Protein AF-A0A920V6F0-F1 (afdb_monomer_lite)

Foldseek 3Di:
DWDDDPQAIEAEAQALAQVSNVVVQVVRCVVPPPHAHAAYEFEDDDSRRCHRVVNNVVSVHHYHYDPVCPVVPDPDDPDVPDDD

Secondary structure (DSSP, 8-state):
-EEE-SS-EEEE---SSHHHHHHHHHHHHHHSTT--EEEEEE-SSSHHHHTTHHHHHHTTPEEEE-GGGHHHHSPPP--TTS--

Structure (mmCIF, N/CA/C/O backbone):
data_AF-A0A920V6F0-F1
#
_entry.id   AF-A0A920V6F0-F1
#
loop_
_atom_site.group_PDB
_atom_site.id
_atom_site.type_symbol
_atom_site.label_atom_id
_atom_site.label_alt_id
_atom_site.label_comp_id
_atom_site.label_asym_id
_atom_site.label_entity_id
_atom_site.label_seq_id
_atom_site.pdbx_PDB_ins_code
_atom_site.Cartn_x
_atom_site.Cartn_y
_atom_site.Cartn_z
_atom_site.occupancy
_atom_site.B_iso_or_equiv
_atom_site.auth_seq_id
_atom_site.auth_comp_id
_atom_site.auth_asym_id
_atom_site.auth_atom_id
_atom_site.pdbx_PDB_model_num
ATOM 1 N N . MET A 1 1 ? -7.262 2.914 -8.560 1.00 94.44 1 MET A N 1
ATOM 2 C CA . MET A 1 1 ? -8.625 2.891 -7.975 1.00 94.44 1 MET A CA 1
ATOM 3 C C . MET A 1 1 ? -8.540 2.421 -6.529 1.00 94.44 1 MET A C 1
ATOM 5 O O . MET A 1 1 ? -7.681 1.604 -6.226 1.00 94.44 1 MET A O 1
ATOM 9 N N . VAL A 1 2 ? -9.391 2.943 -5.643 1.00 97.69 2 VAL A N 1
ATOM 10 C CA . VAL A 1 2 ? -9.414 2.604 -4.209 1.00 97.69 2 VAL A CA 1
ATOM 11 C C . VAL A 1 2 ? -10.805 2.092 -3.846 1.00 97.69 2 VAL A C 1
ATOM 13 O O . VAL A 1 2 ? -11.792 2.729 -4.206 1.00 97.69 2 VAL A O 1
ATOM 16 N N . VAL A 1 3 ? -10.877 0.956 -3.153 1.00 98.25 3 VAL A N 1
ATOM 17 C CA . VAL A 1 3 ? -12.126 0.313 -2.730 1.00 98.25 3 VAL A CA 1
ATOM 18 C C . VAL A 1 3 ? -12.095 0.110 -1.218 1.00 98.25 3 VAL A C 1
ATOM 20 O O . VAL A 1 3 ? -11.264 -0.632 -0.696 1.00 98.25 3 VAL A O 1
ATOM 23 N N . GLU A 1 4 ? -13.000 0.779 -0.508 1.00 98.19 4 GLU A N 1
ATOM 24 C CA . GLU A 1 4 ? -13.178 0.604 0.933 1.00 98.19 4 GLU A CA 1
ATOM 25 C C . GLU A 1 4 ? -13.9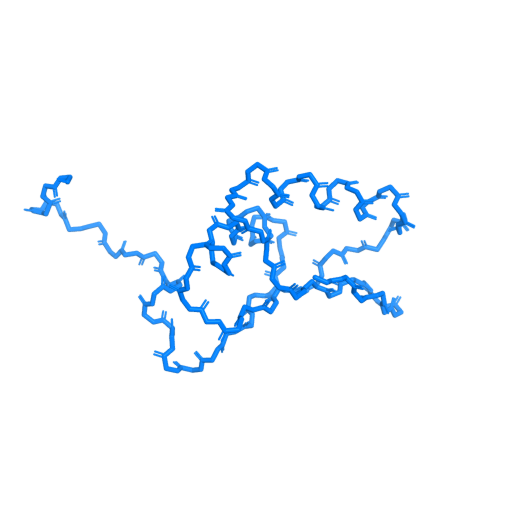62 -0.682 1.228 1.00 98.19 4 GLU A C 1
ATOM 27 O O . GLU A 1 4 ? -14.981 -0.966 0.600 1.00 98.19 4 GLU A O 1
ATOM 32 N N . GLN A 1 5 ? -13.499 -1.445 2.214 1.00 97.69 5 GLN A N 1
ATOM 33 C CA . GLN A 1 5 ? -14.167 -2.622 2.759 1.00 97.69 5 GLN A CA 1
ATOM 34 C C . GLN A 1 5 ? -14.374 -2.460 4.274 1.00 97.69 5 GLN A C 1
ATOM 36 O O . GLN A 1 5 ? -13.922 -1.489 4.894 1.00 97.69 5 GLN A O 1
ATOM 41 N N . ALA A 1 6 ? -15.076 -3.409 4.898 1.00 96.56 6 ALA A N 1
ATOM 42 C CA . ALA A 1 6 ? -15.298 -3.395 6.345 1.00 96.56 6 ALA A CA 1
ATOM 43 C C . ALA A 1 6 ? -13.980 -3.502 7.138 1.00 96.56 6 ALA A C 1
ATOM 45 O O . ALA A 1 6 ? -13.806 -2.806 8.133 1.00 96.56 6 ALA A O 1
ATOM 46 N N . ASN A 1 7 ? -13.043 -4.329 6.668 1.00 95.06 7 ASN A N 1
ATOM 47 C CA . ASN A 1 7 ? -11.787 -4.670 7.345 1.00 95.06 7 ASN A CA 1
ATOM 48 C C . ASN A 1 7 ? -10.551 -3.910 6.825 1.00 95.06 7 ASN A C 1
ATOM 50 O O . ASN A 1 7 ? -9.445 -4.155 7.301 1.00 95.06 7 ASN A O 1
ATOM 54 N N . GLY A 1 8 ? -10.703 -3.019 5.846 1.00 97.94 8 GLY A N 1
ATOM 55 C CA . GLY A 1 8 ? -9.570 -2.307 5.267 1.00 97.94 8 GLY A CA 1
ATOM 56 C C . GLY A 1 8 ? -9.858 -1.733 3.890 1.00 97.94 8 GLY A C 1
ATOM 57 O O . GLY A 1 8 ? -11.011 -1.531 3.513 1.00 97.94 8 GLY A O 1
ATOM 58 N N . VAL A 1 9 ? -8.793 -1.460 3.147 1.00 98.75 9 VAL A N 1
ATOM 59 C CA . VAL A 1 9 ? -8.842 -0.841 1.822 1.00 98.75 9 VAL A CA 1
ATOM 60 C C . VAL A 1 9 ? -8.089 -1.698 0.812 1.00 98.75 9 VAL A C 1
ATOM 62 O O . VAL A 1 9 ? -6.955 -2.113 1.054 1.00 98.75 9 VAL A O 1
ATOM 65 N N . VAL A 1 10 ? -8.713 -1.929 -0.341 1.00 98.62 10 VAL A N 1
ATOM 66 C CA . VAL A 1 10 ? -8.092 -2.564 -1.507 1.00 98.62 10 VAL A CA 1
ATOM 67 C C . VAL A 1 10 ? -7.714 -1.482 -2.510 1.00 98.62 10 VAL A C 1
ATOM 69 O O . VAL A 1 10 ? -8.525 -0.614 -2.845 1.00 98.62 10 VAL A O 1
ATOM 72 N N . VAL A 1 11 ? -6.486 -1.543 -3.014 1.00 98.44 11 VAL A N 1
ATOM 73 C CA . VAL A 1 11 ? -5.988 -0.645 -4.057 1.00 98.44 11 VAL A CA 1
ATOM 74 C C . VAL A 1 11 ? -5.807 -1.433 -5.344 1.00 98.44 11 VAL A C 1
ATOM 76 O O . VAL A 1 11 ? -5.233 -2.516 -5.347 1.00 98.44 11 VAL A O 1
ATOM 79 N N . ILE A 1 12 ? -6.315 -0.888 -6.444 1.00 97.62 12 ILE A N 1
ATOM 80 C CA . ILE A 1 12 ? -6.131 -1.418 -7.795 1.00 97.62 12 ILE A CA 1
ATOM 81 C C . ILE A 1 12 ? -5.262 -0.416 -8.541 1.00 97.62 12 ILE A C 1
ATOM 83 O O . ILE A 1 12 ? -5.689 0.720 -8.759 1.00 97.62 12 ILE A O 1
ATOM 87 N N . GLU A 1 13 ? -4.074 -0.862 -8.923 1.00 95.69 13 GLU A N 1
ATOM 88 C CA . GLU A 1 13 ? -2.960 -0.087 -9.470 1.00 95.69 13 GLU A CA 1
ATOM 89 C C . GLU A 1 13 ? -2.247 0.825 -8.444 1.00 95.69 13 GLU A C 1
ATOM 91 O O . GLU A 1 13 ? -2.887 1.665 -7.804 1.00 95.69 13 GLU A O 1
ATOM 96 N N . PRO A 1 14 ? -0.913 0.699 -8.297 1.00 94.31 14 PRO A N 1
ATOM 97 C CA . PRO A 1 14 ? -0.127 1.375 -7.268 1.00 94.31 14 PRO A CA 1
ATOM 98 C C . PRO A 1 14 ? 0.273 2.809 -7.636 1.00 94.31 14 PRO A C 1
ATOM 100 O O . PRO A 1 14 ? 0.641 3.589 -6.757 1.00 94.31 14 PRO A O 1
ATOM 103 N N . GLY A 1 15 ? 0.210 3.154 -8.924 1.00 91.19 15 GLY A N 1
ATOM 104 C CA . GLY A 1 15 ? 0.790 4.368 -9.488 1.00 91.19 15 GLY A CA 1
ATOM 105 C C . GLY A 1 15 ? 2.169 4.139 -10.120 1.00 91.19 15 GLY A C 1
ATOM 106 O O . GLY A 1 15 ? 2.780 3.082 -9.986 1.00 91.19 15 GLY A O 1
ATOM 107 N N . MET A 1 16 ? 2.648 5.178 -10.809 1.00 92.31 16 MET A N 1
ATOM 108 C CA . MET A 1 16 ? 3.821 5.154 -11.699 1.00 92.31 16 MET A CA 1
ATOM 109 C C . MET A 1 16 ? 5.175 4.984 -10.982 1.00 92.31 16 MET A C 1
ATOM 111 O O . MET A 1 16 ? 6.175 4.665 -11.620 1.00 92.31 16 MET A O 1
ATOM 115 N N . ASN A 1 17 ? 5.245 5.280 -9.682 1.00 94.75 17 ASN A N 1
ATOM 116 C CA . ASN A 1 17 ? 6.472 5.240 -8.886 1.00 94.75 17 ASN A CA 1
ATOM 117 C C . ASN A 1 17 ? 6.161 5.205 -7.382 1.00 94.75 17 ASN A C 1
ATOM 119 O O . ASN A 1 17 ? 5.013 5.384 -6.966 1.00 94.75 17 ASN A O 1
ATOM 123 N N . ASP A 1 18 ? 7.208 5.008 -6.581 1.00 96.44 18 ASP A N 1
ATOM 124 C CA . ASP A 1 18 ? 7.106 4.884 -5.126 1.00 96.44 18 ASP A CA 1
ATOM 125 C C . ASP A 1 18 ? 6.524 6.157 -4.474 1.00 96.44 18 ASP A C 1
ATOM 127 O O . ASP A 1 18 ? 5.585 6.057 -3.689 1.00 96.44 18 ASP A O 1
ATOM 131 N N . LEU A 1 19 ? 6.941 7.357 -4.902 1.00 96.81 19 LEU A N 1
ATOM 132 C CA . LEU A 1 19 ? 6.395 8.631 -4.395 1.00 96.81 19 LEU A CA 1
ATOM 133 C C . LEU A 1 19 ? 4.878 8.750 -4.611 1.00 96.81 19 LEU A C 1
ATOM 135 O O . LEU A 1 19 ? 4.140 9.250 -3.760 1.00 96.81 19 LEU A O 1
ATOM 139 N N . LYS A 1 20 ? 4.383 8.280 -5.761 1.00 95.38 20 LYS A N 1
ATOM 140 C CA . LYS A 1 20 ? 2.949 8.268 -6.047 1.00 95.38 20 LYS A CA 1
ATOM 141 C C . LYS A 1 20 ? 2.218 7.275 -5.148 1.00 95.38 20 LYS A C 1
ATOM 143 O O . LYS A 1 20 ? 1.135 7.606 -4.666 1.00 95.38 20 LYS A O 1
ATOM 148 N N . GLY A 1 21 ? 2.797 6.096 -4.923 1.00 96.81 21 GLY A N 1
ATOM 149 C CA . GLY A 1 21 ? 2.254 5.088 -4.013 1.00 96.81 21 GLY A CA 1
ATOM 150 C C . GLY A 1 21 ? 2.166 5.591 -2.571 1.00 96.81 21 GLY A C 1
ATOM 151 O O . GLY A 1 21 ? 1.122 5.460 -1.936 1.00 96.81 21 GLY A O 1
ATOM 152 N N . GLU A 1 22 ? 3.215 6.251 -2.082 1.00 97.75 22 GLU A N 1
ATOM 153 C CA . GLU A 1 22 ? 3.263 6.865 -0.748 1.00 97.75 22 GLU A CA 1
ATOM 154 C C . GLU A 1 22 ? 2.158 7.909 -0.553 1.00 97.75 22 GLU A C 1
ATOM 156 O O . GLU A 1 22 ? 1.426 7.872 0.440 1.00 97.75 22 GLU A O 1
ATOM 161 N N . GLU A 1 23 ? 1.973 8.810 -1.522 1.00 97.88 23 GLU A N 1
ATOM 162 C CA . GLU A 1 23 ? 0.925 9.830 -1.432 1.00 97.88 23 GLU A CA 1
ATOM 163 C C . GLU A 1 23 ? -0.488 9.231 -1.525 1.00 97.88 23 GLU A C 1
ATOM 165 O O . GLU A 1 23 ? -1.408 9.735 -0.876 1.00 97.88 23 GLU A O 1
ATOM 170 N N . ILE A 1 24 ? -0.677 8.121 -2.249 1.00 97.44 24 ILE A N 1
ATOM 171 C CA . ILE A 1 24 ? -1.950 7.382 -2.242 1.00 97.44 24 ILE A CA 1
ATOM 172 C C . ILE A 1 24 ? -2.206 6.768 -0.861 1.00 97.44 24 ILE 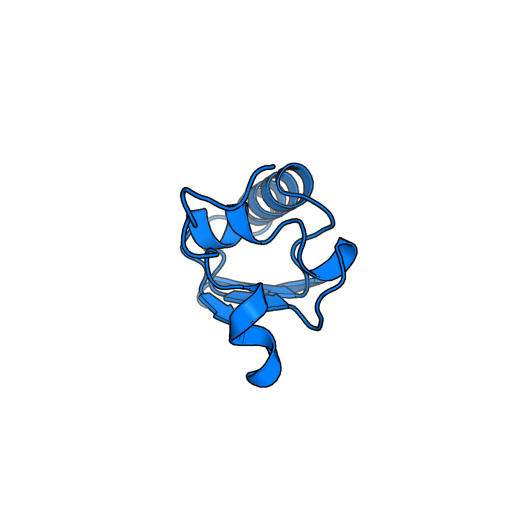A C 1
ATOM 174 O O . ILE A 1 24 ? -3.294 6.953 -0.318 1.00 97.44 24 ILE A O 1
ATOM 178 N N . ILE A 1 25 ? -1.225 6.090 -0.258 1.00 97.88 25 ILE A N 1
ATOM 179 C CA . ILE A 1 25 ? -1.356 5.489 1.084 1.00 97.88 25 ILE A CA 1
ATOM 180 C C . ILE A 1 25 ? -1.666 6.567 2.131 1.00 97.88 25 ILE A C 1
ATOM 182 O O . ILE A 1 25 ? -2.573 6.411 2.950 1.00 97.88 25 ILE A O 1
ATOM 186 N N . LYS A 1 26 ? -0.972 7.705 2.069 1.00 98.06 26 LYS A N 1
ATOM 187 C CA . LYS A 1 26 ? -1.217 8.860 2.940 1.00 98.06 26 LYS A CA 1
ATOM 188 C C . LYS A 1 26 ? -2.618 9.435 2.752 1.00 98.06 26 LYS A C 1
ATOM 190 O O . LYS A 1 26 ? -3.279 9.778 3.7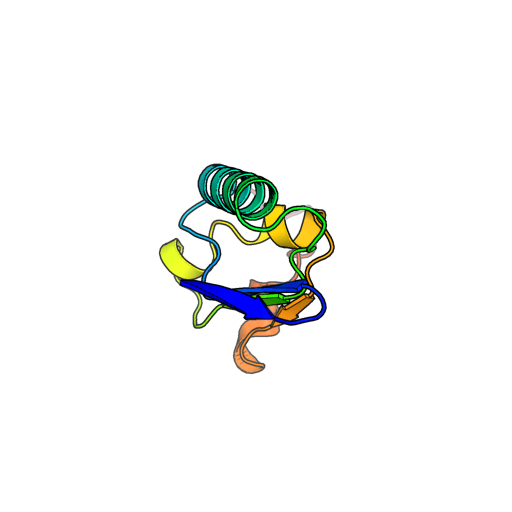33 1.00 98.06 26 LYS A O 1
ATOM 195 N N . TRP A 1 27 ? -3.085 9.548 1.509 1.00 98.12 27 TRP A N 1
ATOM 196 C CA . TRP A 1 27 ? -4.450 9.980 1.219 1.00 98.12 27 TRP A CA 1
ATOM 197 C C . TRP A 1 27 ? -5.483 8.989 1.772 1.00 98.12 27 TRP A C 1
ATOM 199 O O . TRP A 1 27 ? -6.445 9.421 2.406 1.00 98.12 27 TRP A O 1
ATOM 209 N N . ILE A 1 28 ? -5.250 7.679 1.628 1.00 98.38 28 ILE A N 1
ATOM 210 C CA . ILE A 1 28 ? -6.099 6.621 2.199 1.00 98.38 28 ILE A CA 1
ATOM 211 C C . ILE A 1 28 ? -6.187 6.768 3.720 1.00 98.38 28 ILE A C 1
ATOM 213 O O . ILE A 1 28 ? -7.293 6.798 4.251 1.00 98.38 28 ILE A O 1
ATOM 217 N N . GLY A 1 29 ? -5.058 6.945 4.413 1.00 97.81 29 GLY A N 1
ATOM 218 C CA . GLY A 1 29 ? -5.036 7.108 5.871 1.00 97.81 29 GLY A CA 1
ATOM 219 C C . GLY A 1 29 ? -5.816 8.332 6.365 1.00 97.81 29 GLY A C 1
ATOM 220 O O . GLY A 1 29 ? -6.435 8.283 7.426 1.00 97.81 29 GLY A O 1
ATOM 221 N N . LYS A 1 30 ? -5.849 9.415 5.577 1.00 98.31 30 LYS A N 1
ATOM 222 C CA . LYS A 1 30 ? -6.687 10.594 5.860 1.00 98.31 30 LYS A CA 1
ATOM 223 C C . LYS A 1 30 ? -8.168 10.342 5.565 1.00 98.31 30 LYS A C 1
ATOM 225 O O . LYS A 1 30 ? -9.026 10.826 6.296 1.00 98.31 30 LYS A O 1
ATOM 230 N N . ARG A 1 31 ? -8.475 9.636 4.472 1.00 98.25 31 ARG A N 1
ATOM 231 C CA . ARG A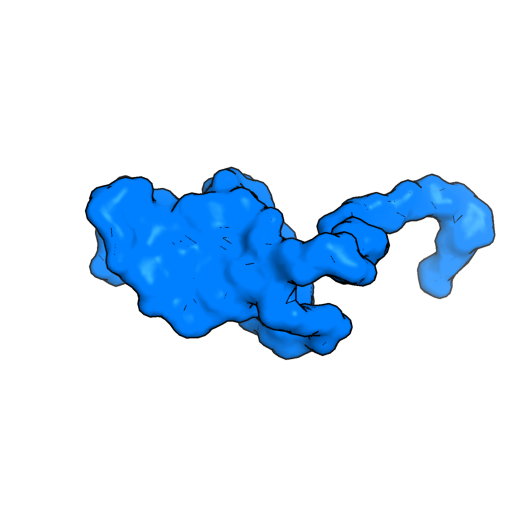 1 31 ? -9.847 9.434 3.979 1.00 98.25 31 ARG A CA 1
ATOM 232 C C . ARG A 1 31 ? -10.607 8.338 4.727 1.00 98.25 31 ARG A C 1
ATOM 234 O O . ARG A 1 31 ? -11.828 8.452 4.851 1.00 98.25 31 ARG A O 1
ATOM 241 N N . TYR A 1 32 ? -9.895 7.315 5.194 1.00 97.75 32 TYR A N 1
ATOM 242 C CA . TYR A 1 32 ? -10.418 6.130 5.874 1.00 97.75 32 TYR A CA 1
ATOM 243 C C . TYR A 1 32 ? -9.616 5.853 7.162 1.00 97.75 32 TYR A C 1
ATOM 245 O O . TYR A 1 32 ? -8.840 4.894 7.218 1.00 97.75 32 TYR A O 1
ATOM 253 N N . PRO A 1 33 ? -9.757 6.694 8.204 1.00 96.69 33 PRO A N 1
ATOM 254 C CA . PRO A 1 33 ? -8.959 6.568 9.421 1.00 96.69 33 PRO A CA 1
ATOM 255 C C . PRO A 1 33 ? -9.103 5.186 10.073 1.00 96.69 33 PRO A C 1
ATOM 257 O O . PRO A 1 33 ? -10.207 4.661 10.201 1.00 96.69 33 PRO A O 1
ATOM 260 N N . GLY A 1 34 ? -7.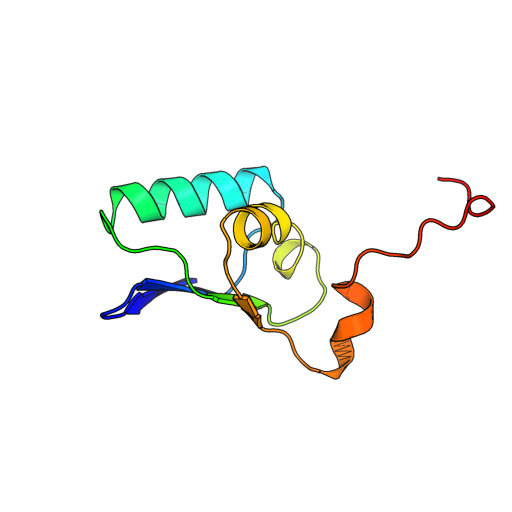978 4.595 10.483 1.00 96.19 34 GLY A N 1
ATOM 261 C CA . GLY A 1 34 ? -7.935 3.285 11.146 1.00 96.19 34 GLY A CA 1
ATOM 262 C C . GLY A 1 34 ? -8.099 2.072 10.222 1.00 96.19 34 GLY A C 1
ATOM 263 O O . GLY A 1 34 ? -7.930 0.946 10.684 1.00 96.19 34 GLY A O 1
ATOM 264 N N . LYS A 1 35 ? -8.381 2.265 8.926 1.00 98.19 35 LYS A N 1
ATOM 265 C CA . LYS A 1 35 ? -8.471 1.167 7.955 1.00 98.19 35 LYS A CA 1
ATOM 266 C C . LYS A 1 35 ? -7.126 0.957 7.247 1.00 98.19 35 LYS A C 1
ATOM 268 O O . LYS A 1 35 ? -6.686 1.855 6.528 1.00 98.19 35 LYS A O 1
ATOM 273 N N . PRO A 1 36 ? -6.465 -0.205 7.408 1.00 98.00 36 PRO A N 1
ATOM 274 C CA . PRO A 1 36 ? -5.209 -0.480 6.718 1.00 98.00 36 PRO A CA 1
ATOM 275 C C . PRO A 1 36 ? -5.438 -0.729 5.224 1.00 98.00 36 PRO A C 1
ATOM 277 O O . PRO A 1 36 ? -6.512 -1.180 4.813 1.00 98.00 36 PRO A O 1
ATOM 280 N N . VAL A 1 37 ? -4.403 -0.510 4.409 1.00 98.56 37 VAL A N 1
ATOM 281 C CA . VAL A 1 37 ? -4.373 -1.044 3.041 1.00 98.56 37 VAL A CA 1
ATOM 282 C C . VAL A 1 37 ? -4.061 -2.534 3.122 1.00 98.56 37 VAL A C 1
ATOM 284 O O . VAL A 1 37 ? -2.982 -2.919 3.560 1.00 98.56 37 VAL A O 1
ATOM 287 N N . THR A 1 38 ? -5.013 -3.378 2.730 1.00 98.50 38 THR A N 1
ATOM 288 C CA . THR A 1 38 ? -4.906 -4.836 2.897 1.00 98.50 38 THR A CA 1
ATOM 289 C C . THR A 1 38 ? -4.374 -5.518 1.649 1.00 98.50 38 THR A C 1
ATOM 291 O O . THR A 1 38 ? -3.615 -6.480 1.754 1.00 98.50 38 THR A O 1
ATOM 294 N N . HIS A 1 39 ? -4.750 -5.019 0.470 1.00 98.56 39 HIS A N 1
ATOM 295 C CA . HIS A 1 39 ? -4.381 -5.616 -0.808 1.00 98.56 39 HIS A CA 1
ATOM 296 C C . HIS A 1 39 ? -4.008 -4.552 -1.830 1.00 98.56 39 HIS A C 1
ATOM 298 O O . HIS A 1 39 ? -4.664 -3.513 -1.938 1.00 98.56 39 HIS A O 1
ATOM 304 N N . LEU A 1 40 ? -2.995 -4.876 -2.628 1.00 98.25 40 LEU A N 1
ATOM 305 C CA . LEU A 1 40 ? -2.667 -4.186 -3.864 1.00 98.25 40 LEU A CA 1
ATOM 306 C C . LEU A 1 40 ? -2.874 -5.154 -5.029 1.00 98.25 40 LEU A C 1
ATOM 308 O O . LEU A 1 40 ? -2.229 -6.197 -5.085 1.00 98.25 40 LEU A O 1
ATOM 312 N N . ILE A 1 41 ? -3.739 -4.795 -5.971 1.00 97.50 41 ILE A N 1
ATOM 313 C CA . ILE A 1 41 ? -3.967 -5.531 -7.215 1.00 97.50 41 ILE A CA 1
ATOM 314 C C . ILE A 1 41 ? -3.240 -4.809 -8.348 1.00 97.50 41 ILE A C 1
ATOM 316 O O . ILE A 1 41 ? -3.447 -3.612 -8.550 1.00 97.50 41 ILE A O 1
ATOM 320 N N . VAL A 1 42 ? -2.424 -5.545 -9.101 1.00 95.75 42 VAL A N 1
ATOM 321 C CA . VAL A 1 42 ? -1.712 -5.047 -10.288 1.00 95.75 42 VAL A CA 1
ATOM 322 C C . VAL A 1 42 ? -2.157 -5.843 -11.509 1.00 95.75 42 VAL A C 1
ATOM 324 O O . VAL A 1 42 ? -2.010 -7.069 -11.543 1.00 95.75 42 VAL A O 1
ATOM 327 N N . SER A 1 43 ? -2.696 -5.160 -12.519 1.00 92.56 43 SER A N 1
ATOM 328 C CA . SER A 1 43 ? -3.244 -5.814 -13.713 1.00 92.56 43 SER A CA 1
ATOM 329 C C . SER A 1 43 ? -2.168 -6.359 -14.655 1.00 92.56 43 SER A C 1
ATOM 331 O O . SER A 1 43 ? -2.282 -7.490 -15.131 1.00 92.56 43 SER A O 1
ATOM 333 N N . HIS A 1 44 ? -1.120 -5.581 -14.941 1.00 90.81 44 HIS A N 1
ATOM 334 C CA . HIS A 1 44 ? -0.060 -5.960 -15.876 1.00 90.81 44 HIS A CA 1
ATOM 335 C C . HIS A 1 44 ? 1.257 -5.207 -15.623 1.00 90.81 44 HIS A C 1
ATOM 337 O O . HIS A 1 44 ? 1.383 -4.425 -14.691 1.00 90.81 44 HIS A O 1
ATOM 343 N N . HIS A 1 45 ? 2.280 -5.516 -16.425 1.00 84.25 45 HIS A N 1
ATOM 344 C CA . HIS A 1 45 ? 3.691 -5.225 -16.138 1.00 84.25 45 HIS A CA 1
ATOM 345 C C . HIS A 1 45 ? 4.242 -3.955 -16.808 1.00 84.25 45 HIS A C 1
ATOM 347 O O . HIS A 1 45 ? 5.415 -3.911 -17.173 1.00 84.25 45 HIS A O 1
ATOM 353 N N . HIS A 1 46 ? 3.420 -2.928 -16.993 1.00 90.75 46 HIS A N 1
ATOM 354 C CA . HIS A 1 46 ? 3.927 -1.620 -17.409 1.00 90.75 46 HIS A CA 1
ATOM 355 C C . HIS A 1 46 ? 4.241 -0.750 -16.190 1.00 90.75 46 HIS A C 1
ATOM 357 O O . HIS A 1 46 ? 3.753 -1.003 -15.088 1.00 90.75 46 HIS A O 1
ATOM 363 N N . ASN A 1 47 ? 5.101 0.254 -16.360 1.00 85.12 47 ASN A N 1
ATOM 364 C CA . ASN A 1 47 ? 5.587 1.053 -15.235 1.00 85.12 47 ASN A CA 1
ATOM 365 C C . ASN A 1 47 ? 4.474 1.868 -14.553 1.00 85.12 47 ASN A C 1
ATOM 367 O O . ASN A 1 47 ? 4.466 2.012 -13.336 1.00 85.12 47 ASN A O 1
ATOM 371 N N . ASP A 1 48 ? 3.497 2.343 -15.314 1.00 85.75 48 ASP A N 1
ATOM 372 C CA . ASP A 1 48 ? 2.283 2.990 -14.810 1.00 85.75 48 ASP A CA 1
ATOM 373 C C . ASP A 1 48 ? 1.424 2.070 -13.927 1.00 85.75 48 ASP A C 1
ATOM 375 O O . ASP A 1 48 ? 0.697 2.558 -13.058 1.00 85.75 48 ASP A O 1
ATOM 379 N N . HIS A 1 49 ? 1.583 0.755 -14.091 1.00 91.50 49 HIS A N 1
ATOM 380 C CA . HIS A 1 49 ? 0.836 -0.294 -13.400 1.00 91.50 49 HIS A CA 1
ATOM 381 C C . HIS A 1 49 ? 1.637 -1.026 -12.306 1.00 91.50 49 HIS A C 1
ATOM 383 O O . HIS A 1 49 ? 1.069 -1.590 -11.376 1.00 91.50 49 HIS A O 1
ATOM 389 N N . GLY A 1 50 ? 2.969 -1.016 -12.368 1.00 90.06 50 GLY A N 1
ATOM 390 C CA . GLY A 1 50 ? 3.834 -1.738 -11.426 1.00 90.06 50 GLY A CA 1
ATOM 391 C C . GLY A 1 50 ? 4.893 -0.889 -10.724 1.00 90.06 50 GLY A C 1
ATOM 392 O O . GLY A 1 50 ? 5.558 -1.382 -9.815 1.00 90.06 50 GLY A O 1
ATOM 393 N N . GLY A 1 51 ? 5.070 0.373 -11.117 1.00 91.75 51 GLY A N 1
ATOM 394 C CA . GLY A 1 51 ? 6.193 1.200 -10.670 1.00 91.75 51 GLY A CA 1
ATOM 395 C C . GLY A 1 51 ? 6.148 1.580 -9.190 1.00 91.75 51 GLY A C 1
ATOM 396 O O . GLY A 1 51 ? 7.197 1.773 -8.587 1.00 91.75 51 GLY A O 1
ATOM 397 N N . GLY A 1 52 ? 4.957 1.667 -8.593 1.00 95.56 52 GLY A N 1
ATOM 398 C CA . GLY A 1 52 ? 4.761 2.059 -7.193 1.00 95.56 52 GLY A CA 1
ATOM 399 C C . GLY A 1 52 ? 4.481 0.915 -6.221 1.00 95.56 52 GLY A C 1
ATOM 400 O O . GLY A 1 52 ? 3.868 1.158 -5.187 1.00 95.56 52 GLY A O 1
ATOM 401 N N . ILE A 1 53 ? 4.825 -0.339 -6.540 1.00 95.88 53 ILE A N 1
ATOM 402 C CA . ILE A 1 53 ? 4.469 -1.502 -5.699 1.00 95.88 53 ILE A CA 1
ATOM 403 C C . ILE A 1 53 ? 5.124 -1.440 -4.306 1.00 95.88 53 ILE A C 1
ATOM 405 O O . ILE A 1 53 ? 4.507 -1.857 -3.322 1.00 95.88 53 ILE A O 1
ATOM 409 N N . ARG A 1 54 ? 6.363 -0.936 -4.202 1.00 95.25 54 ARG A N 1
ATOM 410 C CA . ARG A 1 54 ? 7.178 -1.044 -2.978 1.00 95.25 54 ARG A CA 1
ATOM 411 C C . ARG A 1 54 ? 6.527 -0.417 -1.736 1.00 95.25 54 ARG A C 1
ATOM 413 O O . ARG A 1 54 ? 6.476 -1.123 -0.731 1.00 95.25 54 ARG A O 1
ATOM 420 N N . PRO A 1 55 ? 5.980 0.813 -1.774 1.00 97.31 55 PRO A N 1
ATOM 421 C CA . PRO A 1 55 ? 5.297 1.414 -0.628 1.00 97.31 55 PRO A CA 1
ATOM 422 C C . PRO A 1 55 ? 4.179 0.549 -0.038 1.00 97.31 55 PRO A C 1
ATOM 424 O O . PRO A 1 55 ? 4.075 0.427 1.179 1.00 97.31 55 PRO A O 1
ATOM 427 N N . TYR A 1 56 ? 3.367 -0.092 -0.884 1.00 97.75 56 TYR A N 1
ATOM 428 C CA . TYR A 1 56 ? 2.244 -0.920 -0.427 1.00 97.75 56 TYR A CA 1
ATOM 429 C C . TYR A 1 56 ? 2.722 -2.220 0.218 1.00 97.75 56 TYR A C 1
ATOM 431 O O . TYR A 1 56 ? 2.198 -2.641 1.246 1.00 97.75 56 TYR A O 1
ATOM 439 N N . VAL A 1 57 ? 3.743 -2.853 -0.365 1.00 96.19 57 VAL A N 1
ATOM 440 C CA . VAL A 1 57 ? 4.354 -4.053 0.225 1.00 96.19 57 VAL A CA 1
ATOM 441 C C . VAL A 1 57 ? 5.022 -3.704 1.557 1.00 96.19 57 VAL A C 1
ATOM 443 O O . VAL A 1 57 ? 4.842 -4.422 2.537 1.00 96.19 57 VAL A O 1
ATOM 446 N N . ALA A 1 58 ? 5.727 -2.571 1.626 1.00 96.00 58 ALA A N 1
ATOM 447 C CA . ALA A 1 58 ? 6.337 -2.071 2.857 1.00 96.00 58 ALA A CA 1
ATOM 448 C C . ALA A 1 58 ? 5.295 -1.731 3.938 1.00 96.00 58 ALA A C 1
ATOM 450 O O . ALA A 1 58 ? 5.571 -1.908 5.121 1.00 96.00 58 ALA A O 1
ATOM 451 N N . SER A 1 59 ? 4.085 -1.308 3.552 1.00 95.12 59 SER A N 1
ATOM 452 C CA . SER A 1 59 ? 2.968 -1.089 4.479 1.00 95.12 59 SER A CA 1
ATOM 453 C C . SER A 1 59 ? 2.228 -2.374 4.880 1.00 95.12 59 SER A C 1
ATOM 455 O O . SER A 1 59 ? 1.214 -2.293 5.569 1.00 95.12 59 SER A O 1
ATOM 457 N N . GLY A 1 60 ? 2.692 -3.548 4.439 1.00 96.62 60 GLY A N 1
ATOM 458 C CA . GLY A 1 60 ? 2.111 -4.850 4.780 1.00 96.62 60 GLY A CA 1
ATOM 459 C C . GLY A 1 60 ? 0.941 -5.297 3.898 1.00 96.62 60 GLY A C 1
ATOM 460 O O . GLY A 1 60 ? 0.261 -6.261 4.247 1.00 96.62 60 GLY A O 1
ATOM 461 N N . ALA A 1 61 ? 0.686 -4.634 2.765 1.00 98.19 61 ALA A N 1
ATOM 462 C CA . ALA A 1 61 ? -0.375 -5.051 1.853 1.00 98.19 61 ALA A CA 1
ATOM 463 C C . ALA A 1 61 ? 0.001 -6.346 1.116 1.00 98.19 61 ALA A C 1
ATOM 465 O O . ALA A 1 61 ? 1.129 -6.527 0.652 1.00 98.19 61 ALA A O 1
ATOM 466 N N . THR A 1 62 ? -0.980 -7.228 0.930 1.00 97.62 62 THR A N 1
ATOM 467 C CA . THR A 1 62 ? -0.825 -8.420 0.090 1.00 97.62 62 THR A CA 1
ATOM 468 C C . THR A 1 62 ? -0.829 -8.016 -1.383 1.00 97.62 62 THR A C 1
ATOM 470 O O . THR A 1 62 ? -1.804 -7.442 -1.875 1.00 97.62 62 THR A O 1
ATOM 473 N N . LEU A 1 63 ? 0.247 -8.335 -2.106 1.00 96.06 63 LEU A N 1
ATOM 474 C CA . LEU A 1 63 ? 0.331 -8.120 -3.549 1.00 96.06 63 LEU A CA 1
ATOM 475 C C . LEU A 1 63 ? -0.405 -9.236 -4.304 1.00 96.06 63 LEU A C 1
ATOM 477 O O . LEU A 1 63 ? -0.029 -10.406 -4.231 1.00 96.06 63 LEU A O 1
ATOM 481 N N . VAL A 1 64 ? -1.420 -8.860 -5.077 1.00 96.12 64 VAL A N 1
ATOM 482 C CA . VAL A 1 64 ? -2.211 -9.739 -5.939 1.00 96.12 64 VAL A CA 1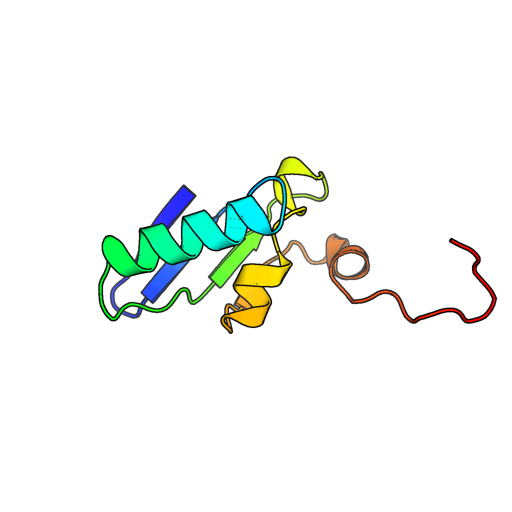
ATOM 483 C C . VAL A 1 64 ? -1.880 -9.430 -7.395 1.00 96.12 64 VAL A C 1
ATOM 485 O O . VAL A 1 64 ? -2.142 -8.338 -7.898 1.00 96.12 64 VAL A O 1
ATOM 488 N N . VAL A 1 65 ? -1.305 -10.412 -8.084 1.00 93.56 65 VAL A N 1
ATOM 489 C CA . VAL A 1 65 ? -0.872 -10.313 -9.485 1.00 93.56 65 VAL A CA 1
ATOM 490 C C . VAL A 1 65 ? -1.283 -11.566 -10.248 1.00 93.56 65 VAL A C 1
ATOM 492 O O . VAL A 1 65 ? -1.458 -12.640 -9.666 1.00 93.56 65 VAL A O 1
ATOM 495 N N . HIS A 1 66 ? -1.395 -11.465 -11.573 1.00 90.12 66 HIS A N 1
ATOM 496 C CA . HIS A 1 66 ? -1.619 -12.643 -12.407 1.00 90.12 66 HIS A CA 1
ATOM 497 C C . HIS A 1 66 ? -0.461 -13.652 -12.266 1.00 90.12 66 HIS A C 1
ATOM 499 O O . HIS A 1 66 ? 0.711 -13.273 -12.315 1.00 90.12 66 HIS A O 1
ATOM 505 N N . LYS A 1 67 ? -0.768 -14.956 -12.169 1.00 85.50 67 LYS A N 1
ATOM 506 C CA . LYS A 1 67 ? 0.217 -16.030 -11.907 1.00 85.50 67 LYS A CA 1
ATOM 507 C C . LYS A 1 67 ? 1.419 -16.020 -12.862 1.00 85.50 67 LYS A C 1
ATOM 509 O O . LYS A 1 67 ? 2.549 -16.230 -12.433 1.00 85.50 67 LYS A O 1
ATOM 514 N N . LEU A 1 68 ? 1.197 -15.730 -14.146 1.00 80.44 68 LEU A N 1
ATOM 515 C CA . LEU A 1 68 ? 2.271 -15.655 -15.154 1.00 80.44 68 LEU A CA 1
ATOM 516 C C . LEU A 1 68 ? 3.276 -14.508 -14.919 1.00 80.44 68 LEU A C 1
ATOM 518 O O . LEU A 1 68 ? 4.296 -14.446 -15.599 1.00 80.44 68 LEU A O 1
ATOM 522 N N . ARG A 1 69 ? 3.008 -13.586 -13.986 1.00 70.06 69 ARG A N 1
ATOM 523 C CA . ARG A 1 69 ? 3.840 -12.402 -13.720 1.00 70.06 69 ARG A CA 1
ATOM 524 C C . ARG A 1 69 ? 4.623 -12.458 -12.412 1.00 70.06 69 ARG A C 1
ATOM 526 O O . ARG A 1 69 ? 5.331 -11.505 -12.107 1.00 70.06 69 ARG A O 1
ATOM 533 N N . LEU A 1 70 ? 4.608 -13.591 -11.708 1.00 69.94 70 LEU A N 1
ATOM 534 C CA . LEU A 1 70 ? 5.365 -13.772 -10.462 1.00 69.94 70 LEU A CA 1
ATOM 535 C C . LEU A 1 70 ? 6.871 -13.490 -10.608 1.00 69.94 70 LEU A C 1
ATOM 537 O O . LEU A 1 70 ? 7.499 -13.043 -9.655 1.00 69.94 70 LEU A O 1
ATOM 541 N N . ASN A 1 71 ? 7.458 -13.728 -11.783 1.00 71.50 71 ASN A N 1
ATOM 542 C CA . ASN A 1 71 ? 8.894 -13.516 -11.999 1.00 71.50 71 ASN A CA 1
ATOM 543 C C . ASN A 1 71 ? 9.289 -12.033 -12.095 1.00 71.50 71 ASN A C 1
ATOM 545 O O . ASN A 1 71 ? 10.450 -11.713 -11.873 1.00 71.50 71 ASN A O 1
ATOM 549 N N . PHE A 1 72 ? 8.348 -11.132 -12.394 1.00 62.19 72 PHE A N 1
ATOM 550 C CA . PHE A 1 72 ? 8.609 -9.688 -12.481 1.00 62.19 72 PHE A CA 1
ATOM 551 C C . PHE A 1 72 ? 8.464 -8.980 -11.134 1.00 62.19 72 PHE A C 1
ATOM 553 O O . PHE A 1 72 ? 9.024 -7.909 -10.932 1.00 62.19 72 PHE A O 1
ATOM 560 N N . THR A 1 73 ? 7.687 -9.565 -10.224 1.00 61.72 73 THR A N 1
ATOM 561 C CA . THR A 1 73 ? 7.333 -8.956 -8.935 1.00 61.72 73 THR A CA 1
ATOM 562 C C . THR A 1 73 ? 8.176 -9.485 -7.784 1.00 61.72 73 THR A C 1
ATOM 564 O O . THR A 1 73 ? 8.129 -8.945 -6.682 1.00 61.72 73 THR A O 1
ATOM 567 N N . LYS A 1 74 ? 8.934 -10.560 -8.015 1.00 66.38 74 LYS A N 1
ATOM 568 C CA . LYS A 1 74 ? 9.938 -11.035 -7.069 1.00 66.38 74 LYS A CA 1
ATOM 569 C C . LYS A 1 74 ? 11.162 -10.121 -7.133 1.00 66.38 74 LYS A C 1
ATOM 571 O O . LYS A 1 74 ? 11.531 -9.697 -8.230 1.00 66.38 74 LYS A O 1
ATOM 576 N N . PRO A 1 75 ? 11.826 -9.857 -5.996 1.00 61.12 75 PRO A N 1
ATOM 577 C CA . PRO A 1 75 ? 13.172 -9.310 -6.023 1.00 61.12 75 PRO A CA 1
ATOM 578 C C . PRO A 1 75 ? 14.013 -10.160 -6.977 1.00 61.12 75 PRO A C 1
ATOM 580 O O . PRO A 1 75 ? 14.039 -11.389 -6.843 1.00 61.12 75 PRO A O 1
ATOM 583 N N . ARG A 1 76 ? 14.663 -9.529 -7.963 1.00 58.62 76 ARG A N 1
ATOM 584 C CA . ARG A 1 76 ? 15.681 -10.237 -8.739 1.00 58.62 76 ARG A CA 1
ATOM 585 C C . ARG A 1 76 ? 16.749 -10.706 -7.748 1.00 58.62 76 ARG A C 1
ATOM 587 O O . ARG A 1 76 ? 17.180 -9.887 -6.931 1.00 58.62 76 ARG A O 1
ATOM 594 N N . PRO A 1 77 ? 17.167 -11.984 -7.788 1.00 59.81 77 PRO A N 1
ATOM 595 C CA . PRO A 1 77 ? 18.396 -12.386 -7.127 1.00 59.81 77 PRO A CA 1
ATOM 596 C C . PRO A 1 77 ? 19.490 -11.416 -7.561 1.00 59.81 77 PRO A C 1
ATOM 598 O O . PRO A 1 77 ? 19.600 -11.109 -8.750 1.00 59.81 77 PRO A O 1
ATOM 601 N N . VAL A 1 78 ? 20.233 -10.879 -6.599 1.00 63.28 78 VAL A N 1
ATOM 602 C CA . VAL A 1 78 ? 21.382 -10.036 -6.910 1.00 63.28 78 VAL A CA 1
ATOM 603 C C . VAL A 1 78 ? 22.400 -10.962 -7.569 1.00 63.28 78 VAL A C 1
ATOM 605 O O . VAL A 1 78 ? 22.965 -11.819 -6.895 1.00 63.28 78 VAL A O 1
ATOM 608 N N . ASP A 1 79 ? 22.556 -10.863 -8.887 1.00 64.56 79 ASP A N 1
ATOM 609 C CA . ASP A 1 79 ? 23.656 -11.515 -9.586 1.00 64.56 79 ASP A CA 1
ATOM 610 C C . ASP A 1 79 ? 24.890 -10.621 -9.403 1.00 64.56 79 ASP A C 1
ATOM 612 O O . ASP A 1 79 ? 24.907 -9.509 -9.936 1.00 64.56 79 ASP A O 1
ATOM 616 N N . PRO A 1 80 ? 25.914 -11.058 -8.648 1.00 64.50 80 PRO A N 1
ATOM 617 C CA . PRO A 1 80 ? 27.121 -10.265 -8.436 1.00 64.50 80 PRO A CA 1
ATOM 618 C C . PRO A 1 80 ? 27.913 -10.004 -9.729 1.00 64.50 80 PRO A C 1
ATOM 620 O O . PRO A 1 80 ? 28.817 -9.173 -9.712 1.00 64.50 80 PRO A O 1
ATOM 623 N N . ASN A 1 81 ? 27.585 -10.676 -10.837 1.00 66.88 81 ASN A N 1
ATOM 624 C CA . ASN A 1 81 ? 28.246 -10.527 -12.133 1.00 66.88 81 ASN A CA 1
ATOM 625 C C . ASN A 1 81 ? 27.405 -9.774 -13.175 1.00 66.88 81 ASN A C 1
ATOM 627 O O . ASN A 1 81 ? 27.887 -9.538 -14.284 1.00 66.88 81 ASN A O 1
ATOM 631 N N . GLN A 1 82 ? 26.168 -9.385 -12.854 1.00 51.19 82 GLN A N 1
ATOM 632 C CA . GLN A 1 82 ? 25.340 -8.596 -13.762 1.00 51.19 82 GLN A CA 1
ATOM 633 C C . GLN A 1 82 ? 25.511 -7.111 -13.418 1.00 51.19 82 GLN A C 1
ATOM 635 O O . GLN A 1 82 ? 24.928 -6.608 -12.459 1.00 51.19 82 GLN A O 1
ATOM 640 N N . GLY A 1 83 ? 26.373 -6.427 -14.178 1.00 50.31 83 GLY A N 1
ATOM 641 C CA . GLY A 1 83 ? 26.566 -4.978 -14.079 1.00 50.31 83 GLY A CA 1
ATOM 642 C C . GLY A 1 83 ? 25.262 -4.199 -14.296 1.00 50.31 83 GLY A C 1
ATOM 643 O O . GLY A 1 83 ? 24.338 -4.713 -14.928 1.00 50.31 83 GLY A O 1
ATOM 644 N N . TYR A 1 84 ? 25.217 -2.986 -13.729 1.00 45.16 84 TYR A N 1
ATOM 645 C CA . TYR A 1 84 ? 24.078 -2.057 -13.758 1.00 45.16 84 TYR A CA 1
ATOM 646 C C . TYR A 1 84 ? 23.458 -1.864 -15.146 1.00 45.16 84 TYR A C 1
ATOM 648 O O . TYR A 1 84 ? 24.229 -1.687 -16.117 1.00 45.16 84 TYR A O 1
#

Radius of gyration: 13.82 Å; chains: 1; bounding box: 44×27×29 Å

Sequence (84 aa):
MVVEQANGVVVIEPGMNDLKGEEIIKWIGKRYPGKPVTHLIVSHHHNDHGGGIRPYVASGATLVVHKLRLNFTKPRPVDPNQGY

pLDDT: mean 88.93, std 14.03, range [45.16, 98.75]